Protein AF-A0A7R9LYA5-F1 (afdb_monomer)

Solvent-accessible surface area (backbone atoms only — not comparable to full-atom values): 10334 Å² total; per-residue (Å²): 107,72,69,61,55,53,52,52,37,60,75,70,65,39,57,66,66,50,50,52,52,51,52,54,53,49,53,56,50,51,53,52,51,51,54,53,49,50,53,53,50,52,51,52,52,48,62,71,48,50,61,59,53,50,53,50,54,52,52,52,54,41,45,74,73,70,48,82,92,45,71,69,61,54,55,51,52,54,51,53,54,61,67,48,41,60,58,58,74,49,47,49,60,50,50,54,51,52,50,55,52,48,54,54,50,52,52,52,51,52,54,62,73,66,51,82,75,80,72,77,76,80,75,71,81,76,85,72,92,80,82,86,88,83,89,80,89,87,85,86,82,92,82,80,89,77,94,70,99,67,91,80,79,81,86,82,82,84,84,84,81,132

Structure (mmCIF, N/CA/C/O backbone):
data_AF-A0A7R9LYA5-F1
#
_entry.id   AF-A0A7R9LYA5-F1
#
loop_
_atom_site.group_PDB
_atom_site.id
_atom_site.type_symbol
_atom_site.label_atom_id
_atom_site.label_alt_id
_atom_site.label_comp_id
_atom_site.label_asym_id
_atom_site.label_entity_id
_atom_site.label_seq_id
_atom_site.pdbx_PDB_ins_code
_atom_site.Cartn_x
_atom_site.Cartn_y
_atom_site.Cartn_z
_atom_site.occupancy
_atom_site.B_iso_or_equiv
_atom_site.auth_seq_id
_atom_site.auth_comp_id
_atom_site.auth_asym_id
_atom_site.auth_atom_id
_atom_site.pdbx_PDB_model_num
ATOM 1 N N . GLU A 1 1 ? -13.986 -5.055 35.227 1.00 72.56 1 GLU A N 1
ATOM 2 C CA . GLU A 1 1 ? -15.306 -4.627 34.702 1.00 72.56 1 GLU A CA 1
ATOM 3 C C . GLU A 1 1 ? -16.024 -5.699 33.878 1.00 72.56 1 GLU A C 1
ATOM 5 O O . GLU A 1 1 ? -17.119 -6.084 34.264 1.00 72.56 1 GLU A O 1
ATOM 10 N N . ILE A 1 2 ? -15.422 -6.268 32.823 1.00 85.62 2 ILE A N 1
ATOM 11 C CA . ILE A 1 2 ? -16.089 -7.271 31.952 1.00 85.62 2 ILE A CA 1
ATOM 12 C C . ILE A 1 2 ? -16.589 -8.514 32.723 1.00 85.62 2 ILE A C 1
ATOM 14 O O . ILE A 1 2 ? -17.721 -8.954 32.532 1.00 85.62 2 ILE A O 1
ATOM 18 N N . ILE A 1 3 ? -15.782 -9.052 33.646 1.00 87.81 3 ILE A N 1
ATOM 19 C CA . ILE A 1 3 ? -16.153 -10.222 34.470 1.00 87.81 3 ILE A CA 1
ATOM 20 C C . ILE A 1 3 ? -17.304 -9.888 35.437 1.00 87.81 3 ILE A C 1
ATOM 22 O O . ILE A 1 3 ? -18.193 -10.711 35.656 1.00 87.81 3 ILE A O 1
ATOM 26 N N . ALA A 1 4 ? -17.329 -8.662 35.975 1.00 89.00 4 ALA A N 1
ATOM 27 C CA . ALA A 1 4 ? -18.424 -8.192 36.822 1.00 89.00 4 ALA A CA 1
ATOM 28 C C . ALA A 1 4 ? -19.733 -8.075 36.018 1.00 89.00 4 ALA A C 1
ATOM 30 O O . ALA A 1 4 ? -20.775 -8.532 36.487 1.00 89.00 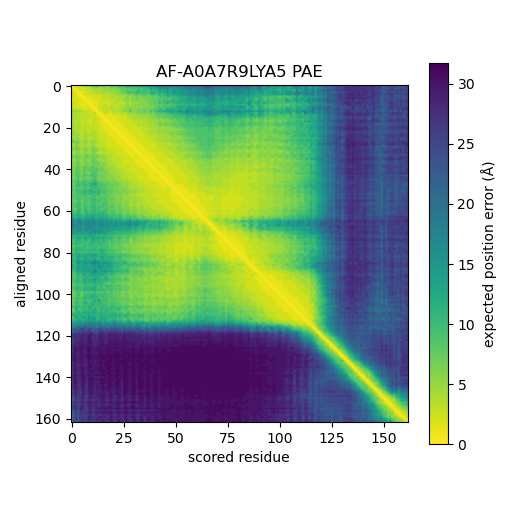4 ALA A O 1
ATOM 31 N N . GLY A 1 5 ? -19.667 -7.579 34.776 1.00 87.88 5 GLY A N 1
ATOM 32 C CA . GLY A 1 5 ? -20.806 -7.548 33.851 1.00 87.88 5 GLY A CA 1
ATOM 33 C C . GLY A 1 5 ? -21.358 -8.941 33.519 1.00 87.88 5 GLY A C 1
ATOM 34 O O . GLY A 1 5 ? -22.571 -9.140 33.511 1.00 87.88 5 GLY A O 1
ATOM 35 N N . MET A 1 6 ? -20.487 -9.941 33.338 1.00 91.56 6 MET A N 1
ATOM 36 C CA . MET A 1 6 ? -20.908 -11.323 33.061 1.00 91.56 6 MET A CA 1
ATOM 37 C C . MET A 1 6 ? -21.684 -11.958 34.230 1.00 91.56 6 MET A C 1
ATOM 39 O O . MET A 1 6 ? -22.643 -12.698 34.003 1.00 91.56 6 MET A O 1
ATOM 43 N N . ARG A 1 7 ? -21.316 -11.649 35.482 1.00 91.81 7 ARG A N 1
ATOM 44 C CA . ARG A 1 7 ? -22.005 -12.166 36.680 1.00 91.81 7 ARG A CA 1
ATOM 45 C C . ARG A 1 7 ? -23.444 -11.654 36.789 1.00 91.81 7 ARG A C 1
ATOM 47 O O . ARG A 1 7 ? -24.333 -12.428 37.134 1.00 91.81 7 ARG A O 1
ATOM 54 N N . VAL A 1 8 ? -23.673 -10.384 36.452 1.00 91.75 8 VAL A N 1
ATOM 55 C CA . VAL A 1 8 ? -25.005 -9.753 36.445 1.00 91.75 8 VAL A CA 1
ATOM 56 C C . VAL A 1 8 ? -25.908 -10.419 35.404 1.00 91.75 8 VAL A C 1
ATOM 58 O O . VAL A 1 8 ? -27.012 -10.840 35.733 1.00 91.75 8 VAL A O 1
ATOM 61 N N . ILE A 1 9 ? -25.417 -10.615 34.178 1.00 91.69 9 ILE A N 1
ATOM 62 C CA . ILE A 1 9 ? -26.188 -11.246 33.091 1.00 91.69 9 ILE A CA 1
ATOM 63 C C . ILE A 1 9 ? -26.675 -12.647 33.492 1.00 91.69 9 ILE A C 1
ATOM 65 O O . ILE A 1 9 ? -27.836 -12.985 33.257 1.00 91.69 9 ILE A O 1
ATOM 69 N N . LYS A 1 10 ? -25.810 -13.439 34.142 1.00 94.12 10 LYS A N 1
ATOM 70 C CA . LYS A 1 10 ? -26.160 -14.774 34.648 1.00 94.12 10 LYS A CA 1
ATOM 71 C C . LYS A 1 10 ? -27.172 -14.737 35.787 1.00 94.12 10 LYS A C 1
ATOM 73 O O . LYS A 1 10 ? -28.106 -15.529 35.789 1.00 94.12 10 LYS A O 1
ATOM 78 N N . MET A 1 11 ? -26.999 -13.824 36.742 1.00 93.31 11 MET A N 1
ATOM 79 C CA . MET A 1 1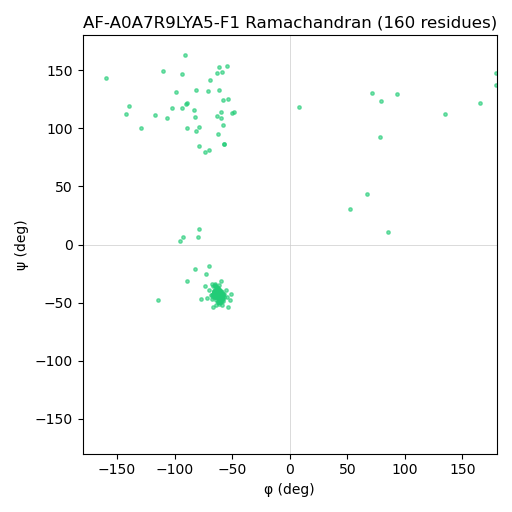1 ? -27.890 -13.706 37.900 1.00 93.31 11 MET A CA 1
ATOM 80 C C . MET A 1 11 ? -29.326 -13.349 37.488 1.00 93.31 11 MET A C 1
ATOM 82 O O . MET A 1 11 ? -30.273 -13.870 38.067 1.00 93.31 11 MET A O 1
ATOM 86 N N . TYR A 1 12 ? -29.479 -12.505 36.465 1.00 90.50 12 TYR A N 1
ATOM 87 C CA . TYR A 1 12 ? -30.782 -12.088 35.938 1.00 90.50 12 TYR A CA 1
ATOM 88 C C . TYR A 1 12 ? -31.295 -12.962 34.777 1.00 90.50 12 TYR A C 1
ATOM 90 O O . TYR A 1 12 ? -32.314 -12.631 34.175 1.00 90.50 12 TYR A O 1
ATOM 98 N N . ALA A 1 13 ? -30.608 -14.066 34.444 1.00 89.75 13 ALA A N 1
ATOM 99 C CA . ALA A 1 13 ? -30.938 -14.957 33.323 1.00 89.75 13 ALA A CA 1
ATOM 100 C C . ALA A 1 13 ? -31.098 -14.236 31.963 1.00 89.75 13 ALA A C 1
ATOM 102 O O . ALA A 1 13 ? -31.832 -14.676 31.077 1.00 89.75 13 ALA A O 1
ATOM 103 N N . TRP A 1 14 ? -30.369 -13.135 31.759 1.00 94.12 14 TRP A N 1
ATOM 104 C CA . TRP A 1 14 ? -30.394 -12.328 30.532 1.00 94.12 14 TRP A CA 1
ATOM 105 C C . TRP A 1 14 ? -29.565 -12.922 29.384 1.00 94.12 14 TRP A C 1
ATOM 107 O O . TRP A 1 14 ? -29.312 -12.250 28.387 1.00 94.12 14 TRP A O 1
ATOM 117 N N . GLU A 1 15 ? -29.141 -14.180 29.483 1.00 92.75 15 GLU A N 1
ATOM 118 C CA . GLU A 1 15 ? -28.252 -14.816 28.505 1.00 92.75 15 GLU A CA 1
ATOM 119 C C . GLU A 1 15 ? -28.849 -14.819 27.089 1.00 92.75 15 GLU A C 1
ATOM 121 O O . GLU A 1 15 ? -28.163 -14.477 26.128 1.00 92.75 15 GLU A O 1
ATOM 126 N N . GLN A 1 16 ? -30.141 -15.133 26.961 1.00 91.56 16 GLN A N 1
ATOM 127 C CA . GLN A 1 16 ? -30.843 -15.174 25.674 1.00 91.56 16 GLN A CA 1
ATOM 128 C C . GLN A 1 16 ? -30.990 -13.791 25.008 1.00 91.56 16 GLN A C 1
ATOM 130 O O . GLN A 1 16 ? -30.550 -13.642 23.863 1.00 91.56 16 GLN A O 1
ATOM 135 N N . PRO A 1 17 ? -31.546 -12.752 25.668 1.00 90.88 17 PRO A N 1
ATOM 136 C CA . PRO A 1 17 ? -31.630 -11.420 25.062 1.00 90.88 17 PRO A CA 1
ATOM 137 C C . PRO A 1 17 ? -30.245 -10.804 24.813 1.00 90.88 17 PRO A C 1
ATOM 139 O O . PRO A 1 17 ? -30.031 -10.162 23.783 1.00 90.88 17 PRO A O 1
ATOM 142 N N . PHE A 1 18 ? -29.269 -11.050 25.694 1.00 91.44 18 PHE A N 1
ATOM 143 C CA . PHE A 1 18 ? -27.897 -10.584 25.493 1.00 91.44 18 PHE A CA 1
ATOM 144 C C . PHE A 1 18 ? -27.233 -11.261 24.285 1.00 91.44 18 PHE A C 1
ATOM 146 O O . PHE A 1 18 ? -26.595 -10.587 23.475 1.00 91.44 18 PHE A O 1
ATOM 153 N N . ALA A 1 19 ? -27.435 -12.568 24.094 1.00 92.50 19 ALA A N 1
ATOM 154 C CA . ALA A 1 19 ? -26.943 -13.280 22.917 1.00 92.50 19 ALA A CA 1
ATOM 155 C C . ALA A 1 19 ? -27.526 -12.710 21.611 1.00 92.50 19 ALA A C 1
ATOM 157 O O . ALA A 1 19 ? -26.796 -12.545 20.631 1.00 92.50 19 ALA A O 1
ATOM 158 N N . GLN A 1 20 ? -28.812 -12.348 21.597 1.00 94.00 20 GLN A N 1
ATOM 159 C CA . GLN A 1 20 ? -29.451 -11.713 20.437 1.00 94.00 20 GLN A CA 1
ATOM 160 C C . GLN A 1 20 ? -28.879 -10.317 20.144 1.00 94.00 20 GLN A C 1
ATOM 162 O O . GLN A 1 20 ? -28.634 -9.976 18.979 1.00 94.00 20 GLN A O 1
ATOM 167 N N . LEU A 1 21 ? -28.611 -9.525 21.186 1.00 94.00 21 LEU A N 1
ATOM 168 C CA . LEU A 1 21 ? -27.976 -8.214 21.058 1.00 94.00 21 LEU A CA 1
ATOM 169 C C . LEU A 1 21 ? -26.566 -8.334 20.460 1.00 94.00 21 LEU A C 1
ATOM 171 O O . LEU A 1 21 ? -26.254 -7.669 19.468 1.00 94.00 21 LEU A O 1
ATOM 175 N N . VAL A 1 22 ? -25.740 -9.237 21.000 1.00 95.31 22 VAL A N 1
ATOM 176 C CA . VAL A 1 22 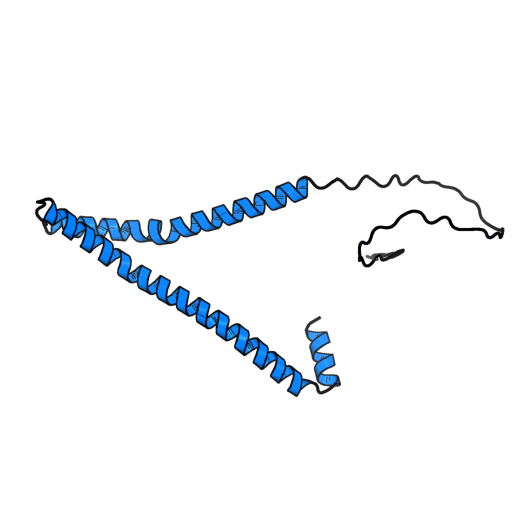? -24.382 -9.504 20.495 1.00 95.31 22 VAL A CA 1
ATOM 177 C C . VAL A 1 22 ? -24.420 -10.027 19.059 1.00 95.31 22 VAL A C 1
ATOM 179 O O . VAL A 1 22 ? -23.622 -9.595 18.228 1.00 95.31 22 VAL A O 1
ATOM 182 N N . ALA A 1 23 ? -25.367 -10.906 18.722 1.00 95.38 23 ALA A N 1
ATOM 183 C CA . ALA A 1 23 ? -25.534 -11.393 17.356 1.00 95.38 23 ALA A CA 1
ATOM 184 C C . ALA A 1 23 ? -25.872 -10.256 16.378 1.00 95.38 23 ALA A C 1
ATOM 186 O O . ALA A 1 23 ? -25.357 -10.227 15.258 1.00 95.38 23 ALA A O 1
ATOM 187 N N . THR A 1 24 ? -26.702 -9.299 16.795 1.00 95.31 24 THR A N 1
ATOM 188 C CA . THR A 1 24 ? -27.044 -8.119 15.988 1.00 95.31 24 THR A CA 1
ATOM 189 C C . THR A 1 24 ? -25.835 -7.199 15.810 1.00 95.31 24 THR A C 1
ATOM 191 O O . THR A 1 24 ? -25.511 -6.831 14.678 1.00 95.31 24 THR A O 1
ATOM 194 N N . ALA A 1 25 ? -25.102 -6.907 16.887 1.00 95.12 25 ALA A N 1
ATOM 195 C CA . ALA A 1 25 ? -23.867 -6.125 16.827 1.00 95.12 25 ALA A CA 1
ATOM 196 C C . ALA A 1 25 ? -22.811 -6.784 15.918 1.00 95.12 25 ALA A C 1
ATOM 198 O O . ALA A 1 25 ? -22.238 -6.127 15.045 1.00 95.12 25 ALA A O 1
ATOM 1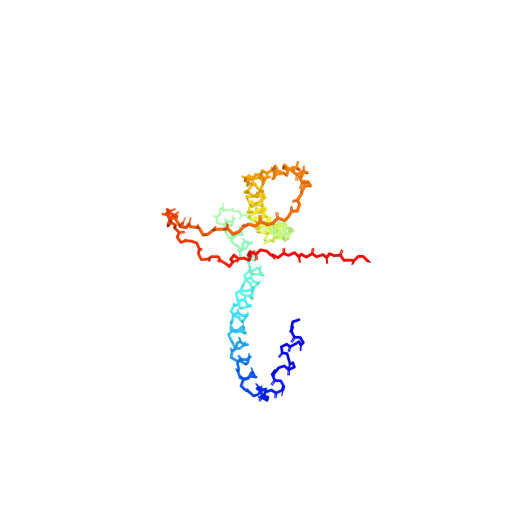99 N N . ARG A 1 26 ? -22.622 -8.104 16.033 1.00 96.88 26 ARG A N 1
ATOM 200 C CA . ARG A 1 26 ? -21.667 -8.859 15.211 1.00 96.88 26 ARG A CA 1
ATOM 201 C C . ARG A 1 26 ? -22.041 -8.872 13.731 1.00 96.88 26 ARG A C 1
ATOM 203 O O . ARG A 1 26 ? -21.155 -8.801 12.884 1.00 96.88 26 ARG A O 1
ATOM 210 N N . LYS A 1 27 ? -23.332 -8.908 13.385 1.00 96.25 27 LYS A N 1
ATOM 211 C CA . LYS A 1 27 ? -23.777 -8.750 11.986 1.00 96.25 27 LYS A CA 1
ATOM 212 C C . LYS A 1 27 ? -23.339 -7.399 11.412 1.00 96.25 27 LYS A C 1
ATOM 214 O O . LYS A 1 27 ? -22.838 -7.354 10.286 1.00 96.25 27 LYS A O 1
ATOM 219 N N . CYS A 1 28 ? -23.482 -6.318 12.180 1.00 96.12 28 CYS A N 1
ATOM 220 C CA . CYS A 1 28 ? -23.017 -4.990 11.776 1.00 96.12 28 CYS A CA 1
ATOM 221 C C . CYS A 1 28 ? -21.490 -4.938 11.632 1.00 96.12 28 CYS A C 1
ATOM 223 O O . CYS A 1 28 ? -20.997 -4.437 10.622 1.00 96.12 28 CYS A O 1
ATOM 225 N N . GLU A 1 29 ? -20.741 -5.493 12.583 1.00 96.69 29 GLU A N 1
ATOM 226 C CA . GLU A 1 29 ? -19.275 -5.561 12.529 1.00 96.69 29 GLU A CA 1
ATOM 227 C C . GLU A 1 29 ? -18.788 -6.320 11.283 1.00 96.69 29 GLU A C 1
ATOM 229 O O . GLU A 1 29 ? -18.019 -5.790 10.478 1.00 96.69 29 GLU A O 1
ATOM 234 N N . VAL A 1 30 ? -19.309 -7.531 11.057 1.00 97.06 30 VAL A N 1
ATOM 235 C CA . VAL A 1 30 ? -18.933 -8.379 9.916 1.00 97.06 30 VAL A CA 1
ATOM 236 C C . VAL A 1 30 ? -19.256 -7.701 8.584 1.00 97.06 30 VAL A C 1
ATOM 238 O O . VAL A 1 30 ? -18.481 -7.834 7.636 1.00 97.06 30 VAL A O 1
ATOM 241 N N . LYS A 1 31 ? -20.350 -6.932 8.496 1.00 96.44 31 LYS A N 1
ATOM 242 C CA . LYS A 1 31 ? -20.669 -6.139 7.297 1.00 96.44 31 LYS A CA 1
ATOM 243 C C . LYS A 1 31 ? -19.550 -5.142 6.973 1.00 96.44 31 LYS A C 1
ATOM 245 O O . LYS A 1 31 ? -19.104 -5.081 5.825 1.00 96.44 31 LYS A O 1
ATOM 250 N N . HIS A 1 32 ? -19.064 -4.409 7.973 1.00 96.19 32 HIS A N 1
ATOM 251 C CA . HIS A 1 32 ? -17.981 -3.438 7.793 1.00 96.19 32 HIS A CA 1
ATOM 252 C C . HIS A 1 32 ? -16.649 -4.123 7.479 1.00 96.19 32 HIS A C 1
ATOM 254 O O . HIS A 1 32 ? -15.957 -3.715 6.544 1.00 96.19 32 HIS A O 1
ATOM 260 N N . ILE A 1 33 ? -16.322 -5.212 8.182 1.00 97.00 33 ILE A N 1
ATOM 261 C CA . ILE A 1 33 ? -15.116 -6.009 7.913 1.00 97.00 33 ILE A CA 1
ATOM 262 C C . ILE A 1 33 ? -15.133 -6.537 6.479 1.00 97.00 33 ILE A C 1
ATOM 264 O O . ILE A 1 33 ? -14.133 -6.430 5.769 1.00 97.00 33 ILE A O 1
ATOM 268 N N . ARG A 1 34 ? -16.270 -7.067 6.017 1.00 96.50 34 ARG A N 1
ATOM 269 C CA . ARG A 1 34 ? -16.407 -7.591 4.655 1.00 96.50 34 ARG A CA 1
ATOM 270 C C . ARG A 1 34 ? -16.199 -6.499 3.611 1.00 96.50 34 ARG A C 1
ATOM 272 O O . ARG A 1 34 ? -15.475 -6.731 2.648 1.00 96.50 34 ARG A O 1
ATOM 279 N N . SER A 1 35 ? -16.772 -5.315 3.821 1.00 95.56 35 SER A N 1
ATOM 280 C CA . SER A 1 35 ? -16.565 -4.169 2.928 1.00 95.56 35 SER A CA 1
ATOM 281 C C . SER A 1 35 ? -15.101 -3.711 2.910 1.00 95.56 35 SER A C 1
ATOM 283 O O . SER A 1 35 ? -14.538 -3.487 1.840 1.00 95.56 35 SER A O 1
ATOM 285 N N . SER A 1 36 ? -14.454 -3.623 4.077 1.00 95.69 36 SER A N 1
ATOM 286 C CA . SER A 1 36 ? -13.031 -3.270 4.180 1.00 95.69 36 SER A CA 1
ATOM 287 C C . SER A 1 36 ? -12.146 -4.295 3.469 1.00 95.69 36 SER A C 1
ATOM 289 O O . SER A 1 36 ? -11.265 -3.934 2.688 1.00 95.69 36 SER A O 1
ATOM 291 N N . ASN A 1 37 ? -12.409 -5.583 3.682 1.00 95.88 37 ASN A N 1
ATOM 292 C CA . ASN A 1 37 ? -11.655 -6.661 3.054 1.00 95.88 37 ASN A CA 1
ATOM 293 C C . ASN A 1 37 ? -11.871 -6.720 1.543 1.00 95.88 37 ASN A C 1
ATOM 295 O O . ASN A 1 37 ? -10.924 -7.016 0.820 1.00 95.88 37 ASN A O 1
ATOM 299 N N . PHE A 1 38 ? -13.069 -6.392 1.055 1.00 97.00 38 PHE A N 1
ATOM 300 C CA . PHE A 1 38 ? -13.312 -6.268 -0.379 1.00 97.00 38 PHE A CA 1
ATOM 301 C C . PHE A 1 38 ? -12.410 -5.195 -1.000 1.00 97.00 38 PHE A C 1
ATOM 303 O O . PHE A 1 38 ? -11.706 -5.470 -1.969 1.00 97.00 38 PHE A O 1
ATOM 310 N N . LEU A 1 39 ? -12.344 -4.008 -0.390 1.00 95.81 39 LEU A N 1
ATOM 311 C CA . LEU A 1 39 ? -11.504 -2.915 -0.883 1.00 95.81 39 LEU A CA 1
ATOM 312 C C . LEU A 1 39 ? -10.007 -3.261 -0.822 1.00 95.81 39 LEU A C 1
ATOM 314 O O . LEU A 1 39 ? -9.264 -2.980 -1.764 1.00 95.81 39 LEU A O 1
ATOM 318 N N . LYS A 1 40 ?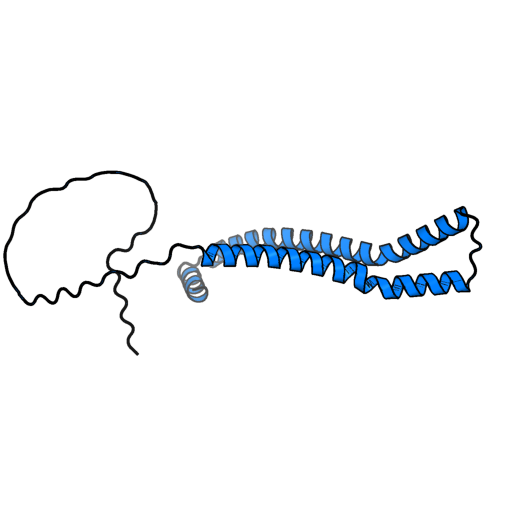 -9.569 -3.939 0.248 1.00 94.06 40 LYS A N 1
ATOM 319 C CA . LYS A 1 40 ? -8.200 -4.475 0.364 1.00 94.06 40 LYS A CA 1
ATOM 320 C C . LYS A 1 40 ? -7.893 -5.495 -0.733 1.00 94.06 40 LYS A C 1
ATOM 322 O O . LYS A 1 40 ? -6.809 -5.450 -1.308 1.00 94.06 40 LYS A O 1
ATOM 327 N N . GLY A 1 41 ? -8.838 -6.385 -1.033 1.00 95.69 41 GLY A N 1
ATOM 328 C CA . GLY A 1 41 ? -8.719 -7.369 -2.107 1.00 95.69 41 GLY A CA 1
ATOM 329 C C . GLY A 1 41 ? -8.560 -6.704 -3.472 1.00 95.69 41 GLY A C 1
ATOM 330 O O . GLY A 1 41 ? -7.607 -7.005 -4.184 1.00 95.69 41 GLY A O 1
ATOM 331 N N . VAL A 1 42 ? -9.422 -5.735 -3.792 1.00 95.69 42 VAL A N 1
ATOM 332 C CA . VAL A 1 42 ? -9.335 -4.955 -5.039 1.00 95.69 42 VAL A CA 1
ATOM 333 C C . VAL A 1 42 ? -7.993 -4.228 -5.144 1.00 95.69 42 VAL A C 1
ATOM 335 O O . VAL A 1 42 ? -7.337 -4.311 -6.180 1.00 95.69 42 VAL A O 1
ATOM 338 N N . ASN A 1 43 ? -7.544 -3.568 -4.073 1.00 91.31 43 ASN A N 1
ATOM 339 C CA . ASN A 1 43 ? -6.245 -2.891 -4.045 1.00 91.31 43 ASN A CA 1
ATOM 340 C C . ASN A 1 43 ? -5.096 -3.876 -4.330 1.00 91.31 43 ASN A C 1
ATOM 342 O O . ASN A 1 43 ? -4.249 -3.621 -5.187 1.00 91.31 43 ASN A O 1
ATOM 346 N N . LEU A 1 44 ? -5.115 -5.049 -3.693 1.00 92.00 44 LEU A N 1
ATOM 347 C CA . LEU A 1 44 ? -4.115 -6.087 -3.926 1.00 92.00 44 LEU A CA 1
ATOM 348 C C . LEU A 1 44 ? -4.137 -6.597 -5.379 1.00 92.00 44 LEU A C 1
ATOM 350 O O . LEU A 1 44 ? -3.077 -6.756 -5.987 1.00 92.00 44 LEU A O 1
ATOM 354 N N . SER A 1 45 ? -5.318 -6.806 -5.963 1.00 94.50 45 SER A N 1
ATOM 355 C CA . SER A 1 45 ? -5.461 -7.193 -7.372 1.00 94.50 45 SER A CA 1
ATOM 356 C C . SER A 1 45 ? -4.894 -6.133 -8.320 1.00 94.50 45 SER A C 1
ATOM 358 O O . SER A 1 45 ? -4.107 -6.467 -9.209 1.00 94.50 45 SER A O 1
ATOM 360 N N . VAL A 1 46 ? -5.223 -4.855 -8.103 1.00 91.44 46 VAL A N 1
ATOM 361 C CA . VAL A 1 46 ? -4.672 -3.734 -8.884 1.00 91.44 46 VAL A CA 1
ATOM 362 C C . VAL A 1 46 ? -3.154 -3.701 -8.754 1.00 91.44 46 VAL A C 1
ATOM 364 O O . VAL A 1 46 ? -2.456 -3.601 -9.764 1.00 91.44 46 VAL A O 1
ATOM 367 N N . TYR A 1 47 ? -2.628 -3.878 -7.540 1.00 88.62 47 TYR A N 1
ATOM 368 C CA . TYR A 1 47 ? -1.193 -3.955 -7.308 1.00 88.62 47 TYR A CA 1
ATOM 369 C C . TYR A 1 47 ? -0.544 -5.036 -8.178 1.00 88.62 47 TYR A C 1
ATOM 371 O O . TYR A 1 47 ? 0.479 -4.759 -8.797 1.00 88.62 47 TYR A O 1
ATOM 379 N N . PHE A 1 48 ? -1.099 -6.244 -8.297 1.00 89.50 48 PHE A N 1
ATOM 380 C CA . PHE A 1 48 ? -0.519 -7.294 -9.152 1.00 89.50 48 PHE A CA 1
ATOM 381 C C . PHE A 1 48 ? -0.494 -6.942 -10.647 1.00 89.50 48 PHE A C 1
ATOM 383 O O . PHE A 1 48 ? 0.469 -7.288 -11.335 1.00 89.50 48 PHE A O 1
ATOM 390 N N . VAL A 1 49 ? -1.515 -6.247 -11.147 1.00 91.94 49 VAL A N 1
ATOM 391 C CA . VAL A 1 49 ? -1.680 -5.988 -12.587 1.00 91.94 49 VAL A CA 1
ATOM 392 C C . VAL A 1 49 ? -0.974 -4.703 -13.039 1.00 91.94 49 VAL A C 1
ATOM 394 O O . VAL A 1 49 ? -0.452 -4.659 -14.154 1.00 91.94 49 VAL A O 1
ATOM 397 N N . ILE A 1 50 ? -0.874 -3.686 -12.176 1.00 90.88 50 ILE A N 1
ATOM 398 C CA . ILE A 1 50 ? -0.421 -2.334 -12.547 1.00 90.88 50 ILE A CA 1
ATOM 399 C C . ILE A 1 50 ? 0.955 -2.304 -13.227 1.00 90.88 50 ILE A C 1
ATOM 401 O O . ILE A 1 50 ? 1.140 -1.580 -14.198 1.00 90.88 50 ILE A O 1
ATOM 405 N N . LEU A 1 51 ? 1.911 -3.128 -12.781 1.00 90.12 51 LEU A N 1
ATOM 406 C CA . LEU A 1 51 ? 3.262 -3.135 -13.354 1.00 90.12 51 LEU A CA 1
ATOM 407 C C . LEU A 1 51 ? 3.251 -3.601 -14.812 1.00 90.12 51 LEU A C 1
ATOM 409 O O . LEU A 1 51 ? 3.919 -3.015 -15.656 1.00 90.12 51 LEU A O 1
ATOM 413 N N . ARG A 1 52 ? 2.460 -4.639 -15.108 1.00 91.19 52 ARG A N 1
ATOM 414 C CA . ARG A 1 52 ? 2.329 -5.173 -16.468 1.00 91.19 52 ARG A CA 1
ATOM 415 C C . ARG A 1 52 ? 1.707 -4.132 -17.392 1.00 91.19 52 ARG A C 1
ATOM 417 O O . ARG A 1 52 ? 2.168 -3.973 -18.514 1.00 91.19 52 ARG A O 1
ATOM 424 N N . VAL A 1 53 ? 0.710 -3.400 -16.893 1.00 94.44 53 VAL A N 1
ATOM 425 C CA . VAL A 1 53 ? 0.049 -2.317 -17.634 1.00 94.44 53 VAL A CA 1
ATOM 426 C C . VAL A 1 53 ? 1.018 -1.169 -17.915 1.00 94.44 53 VAL A C 1
ATOM 428 O O . VAL A 1 53 ? 1.082 -0.709 -19.049 1.00 94.44 53 VAL A O 1
ATOM 431 N N . ILE A 1 54 ? 1.810 -0.743 -16.925 1.00 93.12 54 ILE A N 1
ATOM 432 C CA . ILE A 1 54 ? 2.807 0.328 -17.091 1.00 93.12 54 ILE A CA 1
ATOM 433 C C . ILE A 1 54 ? 3.873 -0.066 -18.114 1.00 93.12 54 ILE A C 1
ATOM 435 O O . ILE A 1 54 ? 4.149 0.700 -19.033 1.00 93.12 54 ILE A O 1
ATOM 439 N N . VAL A 1 55 ? 4.450 -1.261 -17.981 1.00 93.00 55 VAL A N 1
ATOM 440 C CA . VAL A 1 55 ? 5.474 -1.762 -18.909 1.00 93.00 55 VAL A CA 1
ATOM 441 C C . VAL A 1 55 ? 4.913 -1.862 -20.328 1.00 93.00 55 VAL A C 1
ATOM 443 O O . VAL A 1 55 ? 5.552 -1.409 -21.273 1.00 93.00 55 VAL A O 1
ATOM 446 N N . TYR A 1 56 ? 3.699 -2.397 -20.479 1.00 94.31 56 TYR A N 1
ATOM 447 C CA . TYR A 1 56 ? 3.024 -2.471 -21.771 1.00 94.31 56 TYR A CA 1
ATOM 448 C C . TYR A 1 56 ? 2.812 -1.082 -22.381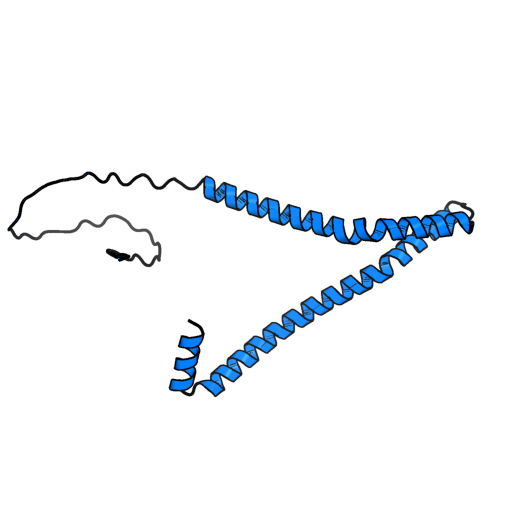 1.00 94.31 56 TYR A C 1
ATOM 450 O O . TYR A 1 56 ? 3.198 -0.853 -23.524 1.00 94.31 56 TYR A O 1
ATOM 458 N N . ALA A 1 57 ? 2.266 -0.137 -21.611 1.00 95.25 57 ALA A N 1
ATOM 459 C CA . ALA A 1 57 ? 2.071 1.235 -22.065 1.00 95.25 57 ALA A CA 1
ATOM 460 C C . ALA A 1 57 ? 3.399 1.889 -22.481 1.00 95.25 57 ALA A C 1
ATOM 462 O O . ALA A 1 57 ? 3.452 2.546 -23.515 1.00 95.25 57 ALA A O 1
ATOM 463 N N . CYS A 1 58 ? 4.474 1.655 -21.725 1.00 94.25 58 CYS A N 1
ATOM 464 C CA . CYS A 1 58 ? 5.807 2.181 -22.010 1.00 94.25 58 CYS A CA 1
ATOM 465 C C . CYS A 1 58 ? 6.392 1.620 -23.317 1.00 94.25 58 CYS A C 1
ATOM 467 O O . CYS A 1 58 ? 6.962 2.362 -24.113 1.00 94.25 58 CYS A O 1
ATOM 469 N N . PHE A 1 59 ? 6.205 0.327 -23.590 1.00 94.38 59 PHE A N 1
ATOM 470 C CA . PHE A 1 59 ? 6.628 -0.258 -24.864 1.00 94.38 59 PHE A CA 1
ATOM 471 C C . PHE A 1 59 ? 5.787 0.219 -26.044 1.00 94.38 59 PHE A C 1
ATOM 473 O O . PHE A 1 59 ? 6.342 0.503 -27.104 1.00 94.38 59 PHE A O 1
ATOM 480 N N . VAL A 1 60 ? 4.471 0.358 -25.865 1.00 95.12 60 VAL A N 1
ATOM 481 C CA . VAL A 1 60 ? 3.587 0.897 -26.905 1.00 95.12 60 VAL A CA 1
ATOM 482 C C . VAL A 1 60 ? 4.002 2.322 -27.272 1.00 95.12 60 VAL A C 1
ATOM 484 O O . VAL A 1 60 ? 4.196 2.610 -28.452 1.00 95.12 60 VAL A O 1
ATOM 487 N N . THR A 1 61 ? 4.205 3.203 -26.288 1.00 95.38 61 THR A N 1
ATOM 488 C CA . THR A 1 61 ? 4.633 4.585 -26.555 1.00 95.38 61 THR A CA 1
ATOM 489 C C . THR A 1 61 ? 6.015 4.646 -27.198 1.00 95.38 61 THR A C 1
ATOM 491 O O . THR A 1 61 ? 6.215 5.430 -28.124 1.00 95.38 61 THR A O 1
ATOM 494 N N . TYR A 1 62 ? 6.948 3.791 -26.776 1.00 93.81 62 TYR A N 1
ATOM 495 C CA . TYR A 1 62 ? 8.288 3.720 -27.357 1.00 93.81 62 TYR A CA 1
ATOM 496 C C . TYR A 1 62 ? 8.272 3.338 -28.846 1.00 93.81 62 TYR A C 1
ATOM 498 O O . TYR A 1 62 ? 8.960 3.965 -29.653 1.00 93.81 62 TYR A O 1
ATOM 506 N N . ILE A 1 63 ? 7.451 2.355 -29.227 1.00 94.31 63 ILE A N 1
ATOM 507 C CA . ILE A 1 63 ? 7.299 1.936 -30.628 1.00 94.31 63 ILE A CA 1
ATOM 508 C C . ILE A 1 63 ? 6.646 3.046 -31.460 1.00 94.31 63 ILE A C 1
ATOM 510 O O . ILE A 1 63 ? 7.108 3.333 -32.564 1.00 94.31 63 ILE A O 1
ATOM 514 N N . LEU A 1 64 ? 5.607 3.708 -30.931 1.00 94.06 64 LEU A N 1
ATOM 515 C CA . LEU A 1 64 ? 4.935 4.820 -31.620 1.00 94.06 64 LEU A CA 1
ATOM 516 C C . LEU A 1 64 ? 5.887 5.983 -31.924 1.00 94.06 64 LEU A C 1
ATOM 518 O O . LEU A 1 64 ? 5.733 6.654 -32.940 1.00 94.06 64 LEU A O 1
ATOM 522 N N . MET A 1 65 ? 6.886 6.201 -31.070 1.00 93.88 65 MET A N 1
ATOM 523 C CA . MET A 1 65 ? 7.894 7.248 -31.247 1.00 93.88 65 MET A CA 1
ATOM 524 C C . MET A 1 65 ? 9.003 6.866 -32.247 1.00 93.88 65 MET A C 1
ATOM 526 O O . MET A 1 65 ? 9.975 7.603 -32.398 1.00 93.88 65 MET A O 1
ATOM 530 N N . GLY A 1 66 ? 8.871 5.722 -32.930 1.00 90.44 66 GLY A N 1
ATOM 531 C CA . GLY A 1 66 ? 9.842 5.220 -33.906 1.00 90.44 66 GLY A CA 1
ATOM 532 C C . GLY A 1 66 ? 10.989 4.410 -33.294 1.00 90.44 66 GLY A C 1
ATOM 533 O O . GLY A 1 66 ? 11.963 4.105 -33.984 1.00 90.44 66 GLY A O 1
ATOM 534 N N . GLY A 1 67 ? 10.893 4.052 -32.010 1.00 89.12 67 GLY A N 1
ATOM 535 C CA . GLY A 1 67 ? 11.864 3.198 -31.332 1.00 89.12 67 GLY A CA 1
ATOM 536 C C . GLY A 1 67 ? 11.815 1.750 -31.831 1.00 89.12 67 GLY A C 1
ATOM 537 O O . GLY A 1 67 ? 10.745 1.197 -32.086 1.00 89.12 67 GLY A O 1
ATOM 538 N N . LYS A 1 68 ? 12.979 1.102 -31.948 1.00 89.81 68 LYS A N 1
ATOM 539 C CA . LYS A 1 68 ? 13.077 -0.331 -32.270 1.00 89.81 68 LYS A CA 1
ATOM 540 C C . LYS A 1 68 ? 13.162 -1.135 -30.979 1.00 89.81 68 LYS A C 1
ATOM 542 O O . LYS A 1 68 ? 14.112 -0.979 -30.218 1.00 89.81 68 LYS A O 1
ATOM 547 N N . LEU A 1 69 ? 12.176 -1.995 -30.735 1.00 89.75 69 LEU A N 1
ATOM 548 C CA . LEU A 1 69 ? 12.140 -2.828 -29.537 1.00 89.75 69 LEU A CA 1
ATOM 549 C C . LEU A 1 69 ? 13.084 -4.031 -29.698 1.00 89.75 69 LEU A C 1
ATOM 551 O O . LEU A 1 69 ? 12.744 -5.017 -30.350 1.00 89.75 69 LEU A O 1
ATOM 555 N N . THR A 1 70 ? 14.271 -3.949 -29.099 1.00 92.81 70 THR A N 1
ATOM 556 C CA . THR A 1 70 ? 15.228 -5.066 -29.038 1.00 92.81 70 THR A CA 1
ATOM 557 C C . THR A 1 70 ? 15.033 -5.845 -27.738 1.00 92.81 70 THR A C 1
ATOM 559 O O . THR A 1 70 ? 14.731 -5.255 -26.696 1.00 92.81 70 THR A O 1
ATOM 562 N N . ALA A 1 71 ? 15.254 -7.165 -27.770 1.00 92.62 71 ALA A N 1
ATOM 563 C CA . ALA A 1 71 ? 15.139 -8.034 -26.595 1.00 92.62 71 ALA A CA 1
ATOM 564 C C . ALA A 1 71 ? 15.942 -7.505 -25.391 1.00 92.62 71 ALA A C 1
ATOM 566 O O . ALA A 1 71 ? 15.417 -7.452 -24.285 1.00 92.62 71 ALA A O 1
ATOM 567 N N . GLU A 1 72 ? 17.167 -7.025 -25.620 1.00 92.75 72 GLU A N 1
ATOM 568 C CA . GLU A 1 72 ? 18.020 -6.409 -24.596 1.00 92.75 72 GLU A CA 1
ATOM 569 C C . GLU A 1 72 ? 17.316 -5.256 -23.859 1.00 92.75 72 GLU A C 1
ATOM 571 O O . GLU A 1 72 ? 17.174 -5.282 -22.637 1.00 92.75 72 GLU A O 1
ATOM 576 N N . THR A 1 73 ? 16.795 -4.278 -24.607 1.00 89.50 73 THR A N 1
ATOM 577 C CA . THR A 1 73 ? 16.113 -3.105 -24.038 1.00 89.50 73 THR A CA 1
ATOM 578 C C . THR A 1 73 ? 14.826 -3.469 -23.301 1.00 89.50 73 THR A C 1
ATOM 580 O O . THR A 1 73 ? 14.512 -2.861 -22.275 1.00 89.50 73 THR A O 1
ATOM 583 N N . ALA A 1 74 ? 14.103 -4.486 -23.779 1.00 92.69 74 ALA A N 1
ATOM 584 C CA . ALA A 1 74 ? 12.866 -4.952 -23.167 1.00 92.69 74 ALA A CA 1
ATOM 585 C C . ALA A 1 74 ? 13.129 -5.683 -21.840 1.00 92.69 74 ALA A C 1
ATOM 587 O O . ALA A 1 74 ? 12.479 -5.401 -20.832 1.00 92.69 74 ALA A O 1
ATOM 588 N N . PHE A 1 75 ? 14.115 -6.584 -21.801 1.00 93.19 75 PHE A N 1
ATOM 589 C CA . PHE A 1 75 ? 14.484 -7.278 -20.566 1.00 93.19 75 PHE A CA 1
ATOM 590 C C . PHE A 1 75 ? 15.064 -6.318 -19.521 1.00 93.19 75 PHE A C 1
ATOM 592 O O . PHE A 1 75 ? 14.690 -6.407 -18.349 1.00 93.19 75 PHE A O 1
ATOM 599 N N . ALA A 1 76 ? 15.901 -5.362 -19.937 1.00 93.50 76 ALA A N 1
ATOM 600 C CA . ALA A 1 76 ? 16.466 -4.358 -19.039 1.00 93.50 76 ALA A CA 1
ATOM 601 C C . ALA A 1 76 ? 15.374 -3.492 -18.386 1.00 93.50 76 ALA A C 1
ATOM 603 O O . ALA A 1 76 ? 15.313 -3.384 -17.161 1.00 93.50 76 ALA A O 1
ATOM 604 N N . THR A 1 77 ? 14.458 -2.922 -19.176 1.00 92.81 77 THR A N 1
ATOM 605 C CA . THR A 1 77 ? 13.352 -2.093 -18.654 1.00 92.81 77 THR A CA 1
ATOM 606 C C . THR A 1 77 ? 12.444 -2.862 -17.698 1.00 92.81 77 THR A C 1
ATOM 608 O O . THR A 1 77 ? 12.129 -2.354 -16.620 1.00 92.81 77 THR A O 1
ATOM 611 N N . ILE A 1 78 ? 12.071 -4.103 -18.024 1.00 93.12 78 ILE A N 1
ATOM 612 C CA . ILE A 1 78 ? 11.282 -4.957 -17.122 1.00 93.12 78 ILE A CA 1
ATOM 613 C C . ILE A 1 78 ? 12.011 -5.171 -15.786 1.00 93.12 78 ILE A C 1
ATOM 615 O O . ILE A 1 78 ? 11.382 -5.094 -14.726 1.00 93.12 78 ILE A O 1
ATOM 619 N N . ALA A 1 79 ? 13.323 -5.418 -15.810 1.00 93.25 79 ALA A N 1
ATOM 620 C CA . ALA A 1 79 ? 14.118 -5.584 -14.594 1.00 93.25 79 ALA A CA 1
ATOM 621 C C . ALA A 1 79 ? 14.116 -4.310 -13.728 1.00 93.25 79 ALA A C 1
ATOM 623 O O . ALA A 1 79 ? 13.873 -4.396 -12.520 1.00 93.25 79 ALA A O 1
ATOM 624 N N . TYR A 1 80 ? 14.282 -3.129 -14.336 1.00 92.25 80 TYR A N 1
ATOM 625 C CA . TYR A 1 80 ? 14.216 -1.848 -13.623 1.00 92.25 80 TYR A CA 1
ATOM 626 C C . TYR A 1 80 ? 12.856 -1.612 -12.961 1.00 92.25 80 TYR A C 1
ATOM 628 O O . TYR A 1 80 ? 12.788 -1.296 -11.770 1.00 92.25 80 TYR A O 1
ATOM 636 N N . PHE A 1 81 ? 11.763 -1.818 -13.698 1.00 91.62 81 PHE A N 1
ATOM 637 C CA . PHE A 1 81 ? 10.414 -1.652 -13.156 1.00 91.62 81 PHE A CA 1
ATOM 638 C C . PHE A 1 81 ? 10.135 -2.622 -12.000 1.00 91.62 81 PHE A C 1
ATOM 640 O O . PHE A 1 81 ? 9.520 -2.233 -11.004 1.00 91.62 81 PHE A O 1
ATOM 647 N N . ASN A 1 82 ? 10.626 -3.862 -12.080 1.00 89.81 82 ASN A N 1
ATOM 648 C CA . ASN A 1 82 ? 10.500 -4.832 -10.991 1.00 89.81 82 ASN A CA 1
ATOM 649 C C . ASN A 1 82 ? 11.263 -4.406 -9.727 1.00 89.81 82 ASN A C 1
ATOM 651 O O . ASN A 1 82 ? 10.706 -4.504 -8.633 1.00 89.81 82 ASN A O 1
ATOM 655 N N . ALA A 1 83 ? 12.491 -3.898 -9.862 1.00 89.69 83 ALA A N 1
ATOM 656 C CA . ALA A 1 83 ? 13.278 -3.416 -8.724 1.00 89.69 83 ALA A CA 1
ATOM 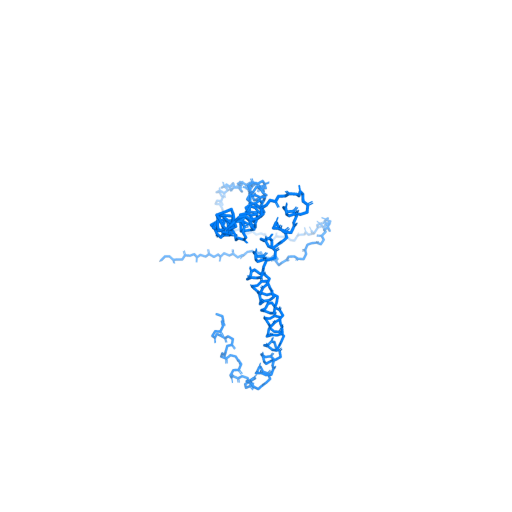657 C C . ALA A 1 83 ? 12.645 -2.176 -8.065 1.00 89.69 83 ALA A C 1
ATOM 659 O O . ALA A 1 83 ? 12.577 -2.070 -6.841 1.00 89.69 83 ALA A O 1
ATOM 660 N N . MET A 1 84 ? 12.115 -1.256 -8.873 1.00 89.88 84 MET A N 1
ATOM 661 C CA . MET A 1 84 ? 11.512 -0.005 -8.403 1.00 89.88 84 MET A CA 1
ATOM 662 C C . MET A 1 84 ? 10.142 -0.202 -7.729 1.00 89.88 84 MET A C 1
ATOM 664 O O . MET A 1 84 ? 9.727 0.596 -6.880 1.00 89.88 84 MET A O 1
ATOM 668 N N . ARG A 1 85 ? 9.430 -1.276 -8.087 1.00 85.50 85 ARG A N 1
ATOM 669 C CA . ARG A 1 85 ? 8.041 -1.531 -7.687 1.00 85.50 85 ARG A CA 1
ATOM 670 C C . ARG A 1 85 ? 7.804 -1.444 -6.184 1.00 85.50 85 ARG A C 1
ATOM 672 O O . ARG A 1 85 ? 6.830 -0.819 -5.771 1.00 85.50 85 ARG A O 1
ATOM 679 N N . TRP A 1 86 ? 8.641 -2.090 -5.372 1.00 83.56 86 TRP A N 1
ATOM 680 C CA . TRP A 1 86 ? 8.405 -2.173 -3.927 1.00 83.56 86 TRP A CA 1
ATOM 681 C C . TRP A 1 86 ? 8.526 -0.799 -3.261 1.00 83.56 86 TRP A C 1
ATOM 683 O O . TRP A 1 86 ? 7.639 -0.384 -2.510 1.00 83.56 86 TRP A O 1
ATOM 693 N N . SER A 1 87 ? 9.569 -0.055 -3.631 1.00 87.38 87 SER A N 1
ATOM 694 C CA . SER A 1 87 ? 9.823 1.294 -3.135 1.00 87.38 87 SER A CA 1
ATOM 695 C C . SER A 1 87 ? 8.709 2.266 -3.511 1.00 87.38 87 SER A C 1
ATOM 697 O O . SER A 1 87 ? 8.226 3.000 -2.652 1.00 87.38 87 SER A O 1
ATOM 699 N N . MET A 1 88 ? 8.234 2.245 -4.758 1.00 85.62 88 MET A N 1
ATOM 700 C CA . MET A 1 88 ? 7.200 3.191 -5.183 1.00 85.62 88 MET A CA 1
ATOM 701 C C . MET A 1 88 ? 5.801 2.831 -4.700 1.00 85.62 88 MET A C 1
ATOM 703 O O . MET A 1 88 ? 5.080 3.691 -4.207 1.00 85.62 88 MET A O 1
ATOM 707 N N . ALA A 1 89 ? 5.388 1.575 -4.847 1.00 85.31 89 ALA A N 1
ATOM 708 C CA . ALA A 1 89 ? 3.992 1.219 -4.625 1.00 85.31 89 ALA A CA 1
ATOM 709 C C . ALA A 1 89 ? 3.641 1.008 -3.146 1.00 85.31 89 ALA A C 1
ATOM 711 O O . ALA A 1 89 ? 2.464 1.088 -2.799 1.00 85.31 89 ALA A O 1
ATOM 712 N N . LYS A 1 90 ? 4.623 0.732 -2.273 1.00 83.12 90 LYS A N 1
ATOM 713 C CA . LYS A 1 90 ? 4.375 0.532 -0.835 1.00 83.12 90 LYS A CA 1
ATOM 714 C C . LYS A 1 90 ? 4.994 1.595 0.060 1.00 83.12 90 LYS A C 1
ATOM 716 O O . LYS A 1 90 ? 4.291 2.113 0.923 1.00 83.12 90 LYS A O 1
ATOM 721 N N . ASN A 1 91 ? 6.269 1.931 -0.132 1.00 87.88 91 ASN A N 1
ATOM 722 C CA . ASN A 1 91 ? 6.947 2.830 0.807 1.00 87.88 91 ASN A CA 1
ATOM 723 C C . ASN A 1 91 ? 6.484 4.281 0.662 1.00 87.88 91 ASN A C 1
ATOM 725 O O . ASN A 1 91 ? 6.342 4.961 1.671 1.00 87.88 91 ASN A O 1
ATOM 729 N N . VAL A 1 92 ? 6.180 4.744 -0.556 1.00 90.19 92 VAL A N 1
ATOM 730 C CA . VAL A 1 92 ? 5.697 6.120 -0.764 1.00 90.19 92 VAL A CA 1
ATOM 731 C C . VAL A 1 92 ? 4.342 6.364 -0.079 1.00 90.19 92 VAL A C 1
ATOM 733 O O . VAL A 1 92 ? 4.265 7.295 0.724 1.00 90.19 92 VAL A O 1
ATOM 736 N N . PRO A 1 93 ? 3.289 5.542 -0.283 1.00 89.94 93 PRO A N 1
ATOM 737 C CA . PRO A 1 93 ? 2.025 5.739 0.430 1.00 89.94 93 PRO A CA 1
ATOM 738 C C . PRO A 1 93 ? 2.171 5.620 1.948 1.00 89.94 93 PRO A C 1
ATOM 740 O O . PRO A 1 93 ? 1.555 6.385 2.685 1.00 89.94 93 PRO A O 1
ATOM 743 N N . LEU A 1 94 ? 3.004 4.683 2.414 1.00 92.00 94 LEU A N 1
ATOM 744 C CA . LEU A 1 94 ? 3.258 4.491 3.839 1.00 92.00 94 LEU A CA 1
ATOM 745 C C . LEU A 1 94 ? 3.932 5.718 4.463 1.00 92.00 94 LEU A C 1
ATOM 747 O O . LEU A 1 94 ? 3.513 6.165 5.526 1.00 92.00 94 LEU A O 1
ATOM 751 N N . ALA A 1 95 ? 4.935 6.286 3.794 1.00 94.88 95 ALA A N 1
ATOM 752 C CA . ALA A 1 95 ? 5.618 7.489 4.255 1.00 94.88 95 ALA A CA 1
ATOM 753 C C . ALA A 1 95 ? 4.664 8.689 4.325 1.00 94.88 95 ALA A C 1
ATOM 755 O O . ALA A 1 95 ? 4.685 9.431 5.304 1.00 94.88 95 ALA A O 1
ATOM 756 N N . ILE A 1 96 ? 3.789 8.853 3.326 1.00 95.50 96 ILE A N 1
ATOM 757 C CA . ILE A 1 96 ? 2.776 9.920 3.315 1.00 95.50 96 ILE A CA 1
ATOM 758 C C . ILE A 1 96 ? 1.797 9.746 4.483 1.00 95.50 96 ILE A C 1
ATOM 760 O O . ILE A 1 96 ? 1.495 10.716 5.180 1.00 95.50 96 ILE A O 1
ATOM 764 N N . ALA A 1 97 ? 1.330 8.518 4.729 1.00 95.12 97 ALA A N 1
ATOM 765 C CA . ALA A 1 97 ? 0.443 8.224 5.850 1.00 95.12 97 ALA A CA 1
ATOM 766 C C . ALA A 1 97 ? 1.123 8.532 7.194 1.00 95.12 97 ALA A C 1
ATOM 768 O O . ALA A 1 97 ? 0.578 9.293 7.994 1.00 95.12 97 ALA A O 1
ATOM 769 N N . ALA A 1 98 ? 2.348 8.043 7.397 1.00 95.44 98 ALA A N 1
ATOM 770 C CA . ALA A 1 98 ? 3.121 8.291 8.611 1.00 95.44 98 ALA A CA 1
ATOM 771 C C . ALA A 1 98 ? 3.381 9.788 8.843 1.00 95.44 98 ALA A C 1
ATOM 773 O O . ALA A 1 98 ? 3.271 10.273 9.968 1.00 95.44 98 ALA A O 1
ATOM 774 N N . LEU A 1 99 ? 3.672 10.544 7.781 1.00 97.06 99 LEU A N 1
ATOM 775 C CA . LEU A 1 99 ? 3.842 11.992 7.870 1.00 97.06 99 LEU A CA 1
ATOM 776 C C . LEU A 1 99 ? 2.538 12.688 8.283 1.00 97.06 99 LEU A C 1
ATOM 778 O O . LEU A 1 99 ? 2.564 13.590 9.120 1.00 97.06 99 LEU A O 1
ATOM 782 N N . SER A 1 100 ? 1.396 12.257 7.740 1.00 97.12 100 SER A N 1
ATOM 783 C CA . SER A 1 100 ? 0.091 12.817 8.113 1.00 97.12 100 SER A CA 1
ATOM 784 C C . SER A 1 100 ? -0.245 12.571 9.588 1.00 97.12 100 SER A C 1
ATOM 786 O O . SER A 1 100 ? -0.702 13.482 10.279 1.00 97.12 100 SER A O 1
ATOM 788 N N . GLU A 1 101 ? 0.056 11.373 10.094 1.00 95.75 101 GLU A N 1
ATOM 789 C CA . GLU A 1 101 ? -0.128 11.024 11.502 1.00 95.75 101 GLU A CA 1
ATOM 790 C C . GLU A 1 101 ? 0.811 11.837 12.397 1.00 95.75 101 GLU A C 1
ATOM 792 O O . GLU A 1 101 ? 0.363 12.416 13.389 1.00 95.75 101 GLU A O 1
ATOM 797 N N . LEU A 1 102 ? 2.085 11.964 12.013 1.00 97.31 102 LEU A N 1
ATOM 798 C CA . LEU A 1 102 ? 3.078 12.753 12.741 1.00 97.31 102 LEU A CA 1
ATOM 799 C C . LEU A 1 102 ? 2.639 14.212 12.901 1.00 97.31 102 LEU A C 1
ATOM 801 O O . LEU A 1 102 ? 2.717 14.753 14.001 1.00 97.31 102 LEU A O 1
ATOM 805 N N . ILE A 1 103 ? 2.134 14.844 11.839 1.00 97.38 103 ILE A N 1
ATOM 806 C CA . ILE A 1 103 ? 1.656 16.235 11.890 1.00 97.38 103 ILE A CA 1
ATOM 807 C C . ILE A 1 103 ? 0.509 16.385 12.899 1.00 97.38 103 ILE A C 1
ATOM 809 O O . ILE A 1 103 ? 0.486 17.337 13.684 1.00 97.38 103 ILE A O 1
ATOM 813 N N . ILE A 1 104 ? -0.436 15.442 12.912 1.00 96.62 104 ILE A N 1
ATOM 814 C CA . ILE A 1 104 ? -1.564 15.459 13.853 1.00 96.62 104 ILE A CA 1
ATOM 815 C C . ILE A 1 104 ? -1.065 15.289 15.290 1.00 96.62 104 ILE A C 1
ATOM 817 O O . ILE A 1 104 ? -1.526 15.997 16.188 1.00 96.62 10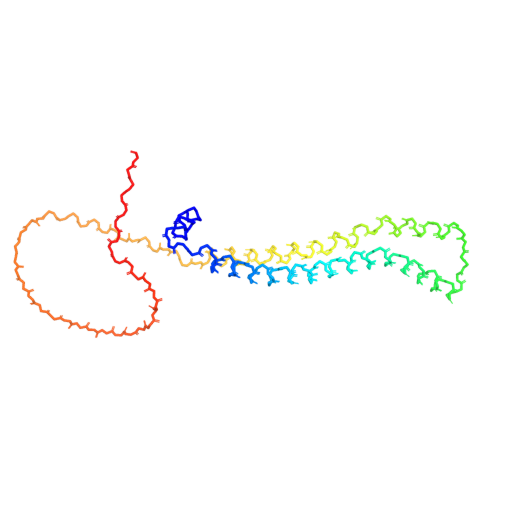4 ILE A O 1
ATOM 821 N N . VAL A 1 105 ? -0.120 14.374 15.513 1.00 97.50 105 VAL A N 1
ATOM 822 C CA . VAL A 1 105 ? 0.486 14.139 16.830 1.00 97.50 105 VAL A CA 1
ATOM 823 C C . VAL A 1 105 ? 1.224 15.384 17.318 1.00 97.50 105 VAL A C 1
ATOM 825 O O . VAL A 1 105 ? 0.976 15.826 18.438 1.00 97.50 105 VAL A O 1
ATOM 828 N N . LEU A 1 106 ? 2.049 16.003 16.471 1.00 97.00 106 LEU A N 1
ATOM 829 C CA . LEU A 1 106 ? 2.758 17.240 16.804 1.00 97.00 106 LEU A CA 1
ATOM 830 C C . LEU A 1 106 ? 1.790 18.364 17.177 1.00 97.00 106 LEU A C 1
ATOM 832 O O . LEU A 1 106 ? 1.998 19.037 18.183 1.00 97.00 106 LEU A O 1
ATOM 836 N N . LYS A 1 107 ? 0.686 18.517 16.437 1.00 96.44 107 LYS A N 1
ATOM 837 C CA . LYS A 1 107 ? -0.344 19.516 16.751 1.00 96.44 107 LYS A CA 1
ATOM 838 C C . LYS A 1 107 ? -1.012 19.262 18.106 1.00 96.44 107 LYS A C 1
ATOM 840 O O . LYS A 1 107 ? -1.281 20.204 18.843 1.00 96.44 107 LYS A O 1
ATOM 845 N N . ARG A 1 108 ? -1.277 18.000 18.457 1.00 95.69 108 ARG A N 1
ATOM 846 C CA . ARG A 1 108 ? -1.846 17.645 19.770 1.00 95.69 108 ARG A CA 1
ATOM 847 C C . ARG A 1 108 ? -0.874 17.935 20.908 1.00 95.69 108 ARG A C 1
ATOM 849 O O . ARG A 1 108 ? -1.299 18.480 21.920 1.00 95.69 108 ARG A O 1
ATOM 856 N N . ILE A 1 109 ? 0.404 17.603 20.728 1.00 96.44 109 ILE A N 1
ATOM 857 C CA . ILE A 1 109 ? 1.455 17.892 21.712 1.00 96.44 109 ILE A CA 1
ATOM 858 C C . ILE A 1 109 ? 1.607 19.402 21.893 1.00 96.44 109 ILE A C 1
ATOM 860 O O . ILE A 1 109 ? 1.638 19.877 23.021 1.00 96.44 109 ILE A O 1
ATOM 864 N N . GLN A 1 110 ? 1.640 20.160 20.796 1.00 95.44 110 GLN A N 1
ATOM 865 C CA . GLN A 1 110 ? 1.695 21.617 20.845 1.00 95.44 110 GLN A CA 1
ATOM 866 C C . GLN A 1 110 ? 0.502 22.189 21.610 1.00 95.44 110 GLN A C 1
ATOM 868 O O . GLN A 1 110 ? 0.698 23.009 22.497 1.00 95.44 110 GLN A O 1
ATOM 873 N N . ASN A 1 111 ? -0.716 21.738 21.299 1.00 94.44 111 ASN A N 1
ATOM 874 C CA . ASN A 1 111 ? -1.900 22.178 22.026 1.00 94.44 111 ASN A CA 1
ATOM 875 C C . ASN A 1 111 ? -1.765 21.873 23.516 1.00 94.44 111 ASN A C 1
ATOM 877 O O . ASN A 1 111 ? -1.997 22.775 24.300 1.00 94.44 111 ASN A O 1
ATOM 881 N N . PHE A 1 112 ? -1.343 20.658 23.889 1.00 93.50 112 PHE A N 1
ATOM 882 C CA . PHE A 1 112 ? -1.152 20.255 25.285 1.00 93.50 112 PHE A CA 1
ATOM 883 C C . PHE A 1 112 ? -0.148 21.140 26.037 1.00 93.50 112 PHE A C 1
ATOM 885 O O . PHE A 1 112 ? -0.421 21.561 27.154 1.00 93.50 112 PHE A O 1
ATOM 892 N N . LEU A 1 113 ? 0.989 21.448 25.411 1.00 92.12 113 LEU A N 1
ATOM 893 C CA . LEU A 1 113 ? 2.032 22.299 25.994 1.00 92.12 113 LEU A CA 1
ATOM 894 C C . LEU A 1 113 ? 1.625 23.776 26.104 1.00 92.12 113 LEU A C 1
ATOM 896 O O . LEU A 1 113 ? 2.259 24.520 26.842 1.00 92.12 113 LEU A O 1
ATOM 900 N N . LEU A 1 114 ? 0.606 24.200 25.353 1.00 92.56 114 LEU A N 1
ATOM 901 C CA . LEU A 1 114 ? 0.054 25.554 25.385 1.00 92.56 114 LEU A CA 1
ATOM 902 C C . LEU A 1 114 ? -1.167 25.683 26.309 1.00 92.56 114 LEU A C 1
ATOM 904 O O . LEU A 1 114 ? -1.772 26.755 26.337 1.00 92.56 114 LEU A O 1
ATOM 908 N N . LEU A 1 115 ? -1.566 24.624 27.029 1.00 90.69 115 LEU A N 1
ATOM 909 C CA . LEU A 1 115 ? -2.587 24.772 28.068 1.00 90.69 115 LEU A CA 1
ATOM 910 C C . LEU A 1 115 ? -2.074 25.703 29.171 1.00 90.69 115 LEU A C 1
ATOM 912 O O . LEU A 1 115 ? -0.883 25.741 29.472 1.00 90.69 115 LEU A O 1
ATOM 916 N N . GLU A 1 116 ? -3.006 26.436 29.775 1.00 85.38 116 GLU A N 1
ATOM 917 C CA . GLU A 1 116 ? -2.735 27.269 30.939 1.00 85.38 116 GLU A CA 1
ATOM 918 C C . GLU A 1 116 ? -2.169 26.399 32.069 1.00 85.38 116 GLU A C 1
ATOM 920 O O . GLU A 1 116 ? -2.755 25.375 32.437 1.00 85.38 116 GLU A O 1
ATOM 925 N N . GLU A 1 117 ? -0.992 26.772 32.581 1.00 78.12 117 GLU A N 1
ATOM 926 C CA . GLU A 1 117 ? -0.428 26.112 33.754 1.00 78.12 117 GLU A CA 1
ATOM 927 C C . GLU A 1 117 ? -1.390 26.304 34.923 1.00 78.12 117 GLU A C 1
ATOM 929 O O . GLU A 1 117 ? -1.855 27.412 35.188 1.00 78.12 117 GLU A O 1
ATOM 934 N N . ILE A 1 118 ? -1.672 25.216 35.642 1.00 73.50 118 ILE A N 1
ATOM 935 C CA . ILE A 1 118 ? -2.433 25.285 36.886 1.00 73.50 118 ILE A CA 1
ATOM 936 C C . ILE A 1 118 ? -1.633 26.193 37.818 1.00 73.50 118 ILE A C 1
ATOM 938 O O . ILE A 1 118 ? -0.542 25.822 38.267 1.00 73.50 118 ILE A O 1
ATOM 942 N N . SER A 1 119 ? -2.151 27.397 38.071 1.00 59.19 119 SER A N 1
ATOM 943 C CA . SER A 1 119 ? -1.570 28.309 39.042 1.00 59.19 119 SER A CA 1
ATOM 944 C C . SER A 1 119 ? -1.446 27.546 40.352 1.00 59.19 119 SER A C 1
ATOM 946 O O . SER A 1 119 ? -2.396 26.911 40.816 1.00 59.19 119 SER A O 1
ATOM 948 N N . LYS A 1 120 ? -0.226 27.525 40.902 1.00 58.47 120 LYS A N 1
ATOM 949 C CA . LYS A 1 120 ? 0.027 26.961 42.224 1.00 58.47 120 LYS A CA 1
ATOM 950 C C . LYS A 1 120 ? -1.030 27.557 43.138 1.00 58.47 120 LYS A C 1
ATOM 952 O O . LYS A 1 120 ? -1.056 28.771 43.316 1.00 58.47 120 LYS A O 1
ATOM 957 N N . LEU A 1 121 ? -1.923 26.708 43.643 1.00 55.78 121 LEU A N 1
ATOM 958 C CA . LEU A 1 121 ? -2.796 27.073 44.739 1.00 55.78 121 LEU A CA 1
ATOM 959 C C . LEU A 1 121 ? -1.868 27.656 45.802 1.00 55.78 121 LEU A C 1
ATOM 961 O O . LEU A 1 121 ? -0.999 26.945 46.311 1.00 55.78 121 LEU A O 1
ATOM 965 N N . ASP A 1 122 ? -2.008 28.957 46.049 1.00 46.88 122 ASP A N 1
ATOM 966 C CA . ASP A 1 122 ? -1.509 29.618 47.243 1.00 46.88 122 ASP A CA 1
ATOM 967 C C . ASP A 1 122 ? -2.163 28.881 48.412 1.00 46.88 122 ASP A C 1
ATOM 969 O O . ASP A 1 122 ? -3.247 29.226 48.885 1.00 46.88 122 ASP A O 1
ATOM 973 N N . VAL A 1 123 ? -1.525 27.798 48.851 1.00 53.41 123 VAL A N 1
ATOM 974 C CA . VAL A 1 123 ? -1.750 27.239 50.173 1.00 53.41 123 VAL A CA 1
ATOM 975 C C . VAL A 1 123 ? -1.126 28.262 51.109 1.00 53.41 123 VAL A C 1
ATOM 977 O O . VAL A 1 123 ? 0.025 28.141 51.519 1.00 53.41 123 VAL A O 1
ATOM 980 N N . LYS A 1 124 ? -1.882 29.328 51.391 1.00 41.53 124 LYS A N 1
ATOM 981 C CA . LYS A 1 124 ? -1.703 30.076 52.624 1.00 41.53 124 LYS A CA 1
ATOM 982 C C . LYS A 1 124 ? -1.915 29.064 53.741 1.00 41.53 124 LYS A C 1
ATOM 984 O O . LYS A 1 124 ? -3.040 28.651 54.013 1.00 41.53 124 LYS A O 1
ATOM 989 N N . GLU A 1 125 ? -0.811 28.622 54.328 1.00 48.50 125 GLU A N 1
ATOM 990 C CA . GLU A 1 125 ? -0.783 28.108 55.689 1.00 48.50 125 GLU A CA 1
ATOM 991 C C . GLU A 1 125 ? -1.331 29.207 56.609 1.00 48.50 125 GLU A C 1
ATOM 993 O O . GLU A 1 125 ? -0.586 30.014 57.155 1.00 48.50 125 GLU A O 1
ATOM 998 N N . GLU A 1 126 ? -2.651 29.264 56.772 1.00 38.62 126 GLU A N 1
ATOM 999 C CA . GLU A 1 126 ? -3.233 29.778 58.007 1.00 38.62 126 GLU A CA 1
ATOM 1000 C C . GLU A 1 126 ? -3.139 28.646 59.032 1.00 38.62 126 GLU A C 1
ATOM 1002 O O . GLU A 1 126 ? -4.032 27.817 59.203 1.00 38.62 126 GLU A O 1
ATOM 1007 N N . LEU A 1 127 ? -1.967 28.580 59.665 1.00 48.41 127 LEU A N 1
ATOM 1008 C CA . LEU A 1 127 ? -1.843 28.083 61.024 1.00 48.41 127 LEU A CA 1
ATOM 1009 C C . LEU A 1 127 ? -2.667 29.026 61.905 1.00 48.41 127 LEU A C 1
ATOM 1011 O O . LEU A 1 127 ? -2.158 30.069 62.306 1.00 48.41 127 LEU A O 1
ATOM 1015 N N . ASP A 1 128 ? -3.921 28.679 62.189 1.00 31.55 128 ASP A N 1
ATOM 1016 C CA . ASP A 1 128 ? -4.624 29.276 63.320 1.00 31.55 128 ASP A CA 1
ATOM 1017 C C . ASP A 1 128 ? -5.228 28.177 64.198 1.00 31.55 128 ASP A C 1
ATOM 1019 O O . ASP A 1 128 ? -6.239 27.535 63.897 1.00 31.55 128 ASP A O 1
ATOM 1023 N N . GLU A 1 129 ? -4.512 27.914 65.289 1.00 43.28 129 GLU A N 1
ATOM 1024 C CA . GLU A 1 129 ? -5.073 27.332 66.494 1.00 43.28 129 GLU A CA 1
ATOM 1025 C C . GLU A 1 129 ? -6.171 28.273 66.996 1.00 43.28 129 GLU A C 1
ATOM 1027 O O . GLU A 1 129 ? -5.863 29.359 67.466 1.00 43.28 129 GLU A O 1
ATOM 1032 N N . THR A 1 130 ? -7.440 27.867 66.986 1.00 32.78 130 THR A N 1
ATOM 1033 C CA . THR A 1 130 ? -8.286 27.896 68.194 1.00 32.78 130 THR A CA 1
ATOM 1034 C C . THR A 1 130 ? -9.698 27.394 67.931 1.00 32.78 130 THR A C 1
ATOM 1036 O O . THR A 1 130 ? -10.286 27.498 66.860 1.00 32.78 130 THR A O 1
ATOM 1039 N N . CYS A 1 131 ? -10.220 26.775 68.977 1.00 30.66 131 CYS A N 1
ATOM 1040 C CA . CYS A 1 131 ? -11.472 26.062 69.032 1.00 30.66 131 CYS A CA 1
ATOM 1041 C C . CYS A 1 131 ? -12.645 26.973 69.465 1.00 30.66 131 CYS A C 1
ATOM 1043 O O . CYS A 1 131 ? -12.458 27.945 70.186 1.00 30.66 131 CYS A O 1
ATOM 1045 N N . ILE A 1 132 ? -13.853 26.461 69.197 1.00 35.16 132 ILE A N 1
ATOM 1046 C CA . ILE A 1 132 ? -15.139 26.637 69.910 1.00 35.16 132 ILE A CA 1
ATOM 1047 C C . ILE A 1 132 ? -15.964 27.926 69.685 1.00 35.16 132 ILE A C 1
ATOM 1049 O O . ILE A 1 132 ? -15.614 29.016 70.116 1.00 35.16 132 ILE A O 1
ATOM 1053 N N . SER A 1 133 ? -17.208 27.657 69.258 1.00 31.64 133 SER A N 1
ATOM 1054 C CA . SER A 1 133 ? -18.477 28.299 69.652 1.00 31.64 133 SER A CA 1
ATOM 1055 C C . SER A 1 133 ? -19.001 29.468 68.820 1.00 31.64 133 SER A C 1
ATOM 1057 O O . SER A 1 133 ? -18.339 30.486 68.669 1.00 31.64 133 SER A O 1
ATOM 1059 N N . GLY A 1 134 ? -20.278 29.365 68.432 1.00 28.31 134 GLY A N 1
ATOM 1060 C CA . GLY A 1 134 ? -21.128 30.525 68.155 1.00 28.31 134 GLY A CA 1
ATOM 1061 C C . GLY A 1 134 ? -21.948 30.425 66.873 1.00 28.31 134 GLY A C 1
ATOM 1062 O O . GLY A 1 134 ? -21.408 30.463 65.776 1.00 28.31 134 GLY A O 1
ATOM 1063 N N . GLU A 1 135 ? -23.265 30.321 67.035 1.00 39.25 135 GLU A N 1
ATOM 1064 C CA . GLU A 1 135 ? -24.292 30.452 65.998 1.00 39.25 135 GLU A CA 1
ATOM 1065 C C . GLU A 1 135 ? -24.241 31.821 65.291 1.00 39.25 135 GLU A C 1
ATOM 1067 O O . GLU A 1 135 ? -23.954 32.833 65.930 1.00 39.25 135 GLU A O 1
ATOM 1072 N N . ASN A 1 136 ? -24.598 31.868 64.000 1.00 30.77 136 ASN A N 1
ATOM 1073 C CA . ASN A 1 136 ? -25.690 32.712 63.485 1.00 30.77 136 ASN A CA 1
ATOM 1074 C C . ASN A 1 136 ? -25.859 32.576 61.962 1.00 30.77 136 ASN A C 1
ATOM 1076 O O . ASN A 1 136 ? -24.901 32.563 61.192 1.00 30.77 136 ASN A O 1
ATOM 1080 N N . GLU A 1 137 ? -27.121 32.496 61.543 1.00 35.72 137 GLU A N 1
ATOM 1081 C CA . GLU A 1 137 ? -27.582 32.625 60.161 1.00 35.72 137 GLU A CA 1
ATOM 1082 C C . GLU A 1 137 ? -27.251 34.016 59.578 1.00 35.72 137 GLU A C 1
ATOM 1084 O O . GLU A 1 137 ? -27.261 35.000 60.315 1.00 35.72 137 GLU A O 1
ATOM 1089 N N . ILE A 1 138 ? -27.085 34.120 58.246 1.00 33.84 138 ILE A N 1
ATOM 1090 C CA . ILE A 1 138 ? -27.950 34.916 57.337 1.00 33.84 138 ILE A CA 1
ATOM 1091 C C . ILE A 1 138 ? -27.306 35.128 55.940 1.00 33.84 138 ILE A C 1
ATOM 1093 O O . ILE A 1 138 ? -26.278 35.774 55.790 1.00 33.84 138 ILE A O 1
ATOM 1097 N N . LYS A 1 139 ? -28.067 34.655 54.940 1.00 26.62 139 LYS A N 1
ATOM 1098 C CA . LYS A 1 139 ? -28.348 35.145 53.567 1.00 26.62 139 LYS A CA 1
ATOM 1099 C C . LYS A 1 139 ? -27.313 35.110 52.427 1.00 26.62 139 LYS A C 1
ATOM 1101 O O . LYS A 1 139 ? -26.207 35.620 52.484 1.00 26.62 139 LYS A O 1
ATOM 1106 N N . MET A 1 140 ? -27.855 34.562 51.333 1.00 36.12 140 MET A N 1
ATOM 1107 C CA . MET A 1 140 ? -27.395 34.523 49.948 1.00 36.12 140 MET A CA 1
ATOM 1108 C C . MET A 1 140 ? -27.095 35.893 49.337 1.00 36.12 140 MET A C 1
ATOM 1110 O O . MET A 1 140 ? -27.854 36.834 49.560 1.00 36.12 140 MET A O 1
ATOM 1114 N N . GLU A 1 141 ? -26.194 35.896 48.351 1.00 29.50 141 GLU A N 1
ATOM 1115 C CA . GLU A 1 141 ? -26.449 36.617 47.103 1.00 29.50 141 GLU A CA 1
ATOM 1116 C C . GLU A 1 141 ? -25.903 35.828 45.900 1.00 29.50 141 GLU A C 1
ATOM 1118 O O . GLU A 1 141 ? -24.704 35.611 45.742 1.00 29.50 141 GLU A O 1
ATOM 1123 N N . ASN A 1 142 ? -26.830 35.340 45.072 1.00 39.44 142 ASN A N 1
ATOM 1124 C CA . ASN A 1 142 ? -26.556 34.752 43.767 1.00 39.44 142 ASN A CA 1
ATOM 1125 C C . ASN A 1 142 ? -26.131 35.860 42.804 1.00 39.44 142 ASN A C 1
ATOM 1127 O O . ASN A 1 142 ? -26.876 36.823 42.645 1.00 39.44 142 ASN A O 1
ATOM 1131 N N . THR A 1 143 ? -25.040 35.673 42.059 1.00 30.73 143 THR A N 1
ATOM 1132 C CA . THR A 1 143 ? -24.885 36.343 40.760 1.00 30.73 143 THR A CA 1
ATOM 1133 C C . THR A 1 143 ? -24.271 35.396 39.728 1.00 30.73 143 THR A C 1
ATOM 1135 O O . THR A 1 143 ? -23.140 34.951 39.863 1.00 30.73 143 THR A O 1
ATOM 1138 N N . PHE A 1 144 ? -25.060 35.169 38.676 1.00 30.22 144 PHE A N 1
ATOM 1139 C CA . PHE A 1 144 ? -24.673 34.807 37.311 1.00 30.22 144 PHE A CA 1
ATOM 1140 C C . PHE A 1 144 ? -24.263 33.368 36.957 1.00 30.22 144 PHE A C 1
ATOM 1142 O O . PHE A 1 144 ? -23.103 32.976 36.942 1.00 30.22 144 PHE A O 1
ATOM 1149 N N . SER A 1 145 ? -25.287 32.632 36.520 1.00 33.91 145 SER A N 1
ATOM 1150 C CA . SER A 1 145 ? -25.350 31.907 35.241 1.00 33.91 145 SER A CA 1
ATOM 1151 C C . SER A 1 145 ? -24.073 31.832 34.386 1.00 33.91 145 SER A C 1
ATOM 1153 O O . SER A 1 145 ? -23.696 32.825 33.762 1.00 33.91 145 SER A O 1
ATOM 1155 N N . ASN A 1 146 ? -23.572 30.614 34.157 1.00 33.03 146 ASN A N 1
ATOM 1156 C CA . ASN A 1 146 ? -23.730 29.983 32.842 1.00 33.03 146 ASN A CA 1
ATOM 1157 C C . ASN A 1 146 ? -23.557 28.456 32.921 1.00 33.03 146 ASN A C 1
ATOM 1159 O O . ASN A 1 146 ? -22.769 27.948 33.712 1.00 33.03 146 ASN A O 1
ATOM 1163 N N . GLU A 1 147 ? -24.342 27.734 32.125 1.00 45.81 147 GLU A N 1
ATOM 1164 C CA . GLU A 1 147 ? -24.394 26.272 32.075 1.00 45.81 147 GLU A CA 1
ATOM 1165 C C . GLU A 1 147 ? -23.065 25.639 31.631 1.00 45.81 147 GLU A C 1
ATOM 1167 O O . GLU A 1 147 ? -22.741 25.630 30.447 1.00 45.81 147 GLU A O 1
ATOM 1172 N N . GLU A 1 148 ? -22.379 24.958 32.548 1.00 40.31 148 GLU A N 1
ATOM 1173 C CA . GLU A 1 148 ? -21.585 23.776 32.211 1.00 40.31 148 GLU A CA 1
ATOM 1174 C C . GLU A 1 148 ? -22.166 22.566 32.947 1.00 40.31 148 GLU A C 1
ATOM 1176 O O . GLU A 1 148 ? -22.118 22.457 34.173 1.00 40.31 148 GLU A O 1
ATOM 1181 N N . LYS A 1 149 ? -22.754 21.632 32.188 1.00 40.97 149 LYS A N 1
ATOM 1182 C CA . LYS A 1 149 ? -23.181 20.327 32.708 1.00 40.97 149 LYS A CA 1
ATOM 1183 C C . LYS A 1 149 ? -21.947 19.453 32.941 1.00 40.97 149 LYS A C 1
ATOM 1185 O O . LYS A 1 149 ? -21.630 18.591 32.126 1.00 40.97 149 LYS A O 1
ATOM 1190 N N . GLY A 1 150 ? -21.262 19.692 34.053 1.00 57.31 150 GLY A N 1
ATOM 1191 C CA . GLY A 1 150 ? -20.227 18.827 34.615 1.00 57.31 150 GLY A CA 1
ATOM 1192 C C . GLY A 1 150 ? -20.710 18.160 35.904 1.00 57.31 150 GLY A C 1
ATOM 1193 O O . GLY A 1 150 ? -21.518 18.720 36.644 1.00 57.31 150 GLY A O 1
ATOM 1194 N N . VAL A 1 151 ? -20.226 16.949 36.187 1.00 52.16 151 VAL A N 1
ATOM 1195 C CA . VAL A 1 151 ? -20.383 16.338 37.514 1.00 52.16 151 VAL A CA 1
ATOM 1196 C C . VAL A 1 151 ? -19.301 16.932 38.409 1.00 52.16 151 VAL A C 1
ATOM 1198 O O . VAL A 1 151 ? -18.151 16.504 38.364 1.00 52.16 151 VAL A O 1
ATOM 1201 N N . PHE A 1 152 ? -19.665 17.939 39.198 1.00 46.97 152 PHE A N 1
ATOM 1202 C CA . PHE A 1 152 ? -18.782 18.510 40.208 1.00 46.97 152 PHE A CA 1
ATOM 1203 C C . PHE A 1 152 ? -18.840 17.633 41.460 1.00 46.97 152 PHE A C 1
ATOM 1205 O O . PHE A 1 152 ? -19.863 17.569 42.139 1.00 46.97 152 PHE A O 1
ATOM 1212 N N . MET A 1 153 ? -17.755 16.913 41.743 1.00 55.25 153 MET A N 1
ATOM 1213 C CA . MET A 1 153 ? -17.592 16.231 43.025 1.00 55.25 153 MET A CA 1
ATOM 1214 C C . MET A 1 153 ? -16.907 17.186 43.996 1.00 55.25 153 MET A C 1
ATOM 1216 O O . MET A 1 153 ? -15.692 17.361 43.948 1.00 55.25 153 MET A O 1
ATOM 1220 N N . ASP A 1 154 ? -17.699 17.806 44.866 1.00 44.31 154 ASP A N 1
ATOM 1221 C CA . ASP A 1 154 ? -17.179 18.590 45.981 1.00 44.31 154 ASP A CA 1
ATOM 1222 C C . ASP A 1 154 ? -16.795 17.649 47.142 1.00 44.31 154 ASP A C 1
ATOM 1224 O O . ASP A 1 154 ? -17.556 16.750 47.509 1.00 44.31 154 ASP A O 1
ATOM 1228 N N . LYS A 1 155 ? -15.599 17.852 47.710 1.00 45.47 155 LYS A N 1
ATOM 1229 C CA . LYS A 1 155 ? -15.039 17.143 48.886 1.00 45.47 155 LYS A CA 1
ATOM 1230 C C . LYS A 1 155 ? -14.704 15.643 48.752 1.00 45.47 155 LYS A C 1
ATOM 1232 O O . LYS A 1 155 ? -14.912 14.885 49.701 1.00 45.47 155 LYS A O 1
ATOM 1237 N N . MET A 1 156 ? -14.091 15.187 47.655 1.00 49.91 156 MET A N 1
ATOM 1238 C CA . MET A 1 156 ? -13.428 13.868 47.668 1.00 49.91 156 MET A CA 1
ATOM 1239 C C . MET A 1 156 ? -12.013 13.943 48.252 1.00 49.91 156 MET A C 1
ATOM 1241 O O . MET A 1 156 ? -11.112 14.542 47.675 1.00 49.91 156 MET A O 1
ATOM 1245 N N . SER A 1 157 ? -11.814 13.274 49.387 1.00 56.28 157 SER A N 1
ATOM 1246 C CA . SER A 1 157 ? -10.501 12.979 49.960 1.00 56.28 157 SER A CA 1
ATOM 1247 C C . SER A 1 157 ? -10.151 11.524 49.660 1.00 56.28 157 SER A C 1
ATOM 1249 O O . SER A 1 157 ? -10.852 10.611 50.100 1.00 56.28 157 SER A O 1
ATOM 1251 N N . VAL A 1 158 ? -9.076 11.299 48.902 1.00 52.69 158 VAL A N 1
ATOM 1252 C CA . VAL A 1 158 ? -8.495 9.965 48.701 1.00 52.69 158 VAL A CA 1
ATOM 1253 C C . VAL A 1 158 ? -7.198 9.901 49.498 1.00 52.69 158 VAL A C 1
ATOM 1255 O O . VAL A 1 158 ? -6.209 10.537 49.139 1.00 52.69 158 VAL A O 1
ATOM 1258 N N . ARG A 1 159 ? -7.194 9.124 50.587 1.00 47.59 159 ARG A N 1
ATOM 1259 C CA . ARG A 1 159 ? -5.961 8.733 51.281 1.00 47.59 159 ARG A CA 1
ATOM 1260 C C . ARG A 1 159 ? -5.447 7.427 50.688 1.00 47.59 159 ARG A C 1
ATOM 1262 O O . ARG A 1 159 ? -6.139 6.414 50.735 1.00 47.59 159 ARG A O 1
ATOM 1269 N N . TRP A 1 160 ? -4.224 7.457 50.174 1.00 41.03 160 TRP A N 1
ATOM 1270 C CA . TRP A 1 160 ? -3.464 6.260 49.834 1.00 41.03 160 TRP A CA 1
ATOM 1271 C C . TRP A 1 160 ? -2.673 5.829 51.068 1.00 41.03 160 TRP A C 1
ATOM 1273 O O . TRP A 1 160 ? -1.893 6.618 51.596 1.00 41.03 160 TRP A O 1
ATOM 1283 N N . ASN A 1 161 ? -2.895 4.602 51.537 1.00 45.56 161 ASN A N 1
ATOM 1284 C CA . ASN A 1 161 ? -2.015 3.958 52.509 1.00 45.56 161 ASN A CA 1
ATOM 1285 C C . ASN A 1 161 ? -1.083 3.013 51.747 1.00 45.56 161 ASN A C 1
ATOM 1287 O O . ASN A 1 161 ? -1.551 2.253 50.898 1.00 45.56 161 ASN A O 1
ATOM 1291 N N . ASN A 1 162 ? 0.211 3.116 52.046 1.00 46.22 162 ASN A N 1
ATOM 1292 C CA . ASN A 1 162 ? 1.264 2.231 51.552 1.00 46.22 162 ASN A CA 1
ATOM 1293 C C . ASN A 1 162 ? 1.286 0.919 52.343 1.00 46.22 162 ASN A C 1
ATOM 1295 O O . ASN A 1 162 ? 1.067 0.992 53.575 1.00 46.22 162 ASN A O 1
#

Secondary structure (DSSP, 8-state):
-HHHHHHHHHHTTTHHHHHHHHHHHHHHHHHHHHHHHHHHHHHHHHHHHHHHHHHHHHHHHHHHTT----HHHHHHHHHHHHHHHHIIIIIHHHHHHHHHHHHHHHHHHHHHHTSPP-----------------------------------------PPP-

Radius of gyration: 34.55 Å; Cα contacts (8 Å, |Δi|>4): 21; chains: 1; bounding box: 50×52×104 Å

Sequence (162 aa):
EIIAGMRVIKMYAWEQPFAQLVATARKCEVKHIRSSNFLKGVNLSVYFVILRVIVYACFVTYILMGGKLTAETAFATIAYFNAMRWSMAKNVPLAIAALSELIIVLKRIQNFLLLEEISKLDVKEELDETCISGENEIKMENTFSNEEKGVFMDKMSVRWNN

Nearest PDB structures (foldseek):
  1knz-assembly2_C  TM=5.039E-01  e=2.824E+00  Simian rotavirus A/SA11

Foldseek 3Di:
DVVVVVVVCVVVVVPVVVVVVVVVVVVVVVVVVVVVVVVVVVLVVCLVCVLVVVLVVVVVVCVVVVHDDDPVVSVVVSVVSVVCSCCPVPVVVVVVVVVVVVVVVVVVVVVVVPPDDDPPPPPPPPPDDDDDDDDDDDDDDDDDDDDDPDDDDPDDDDDDDD

Mean predicted aligned error: 15.43 Å

InterPro domains:
  IPR011527 ABC transporter type 1, transmembrane domain [PF00664] (1-88)
  IPR011527 ABC transporter type 1, transmembrane domain [PS50929] (1-88)
  IPR036640 ABC transporter t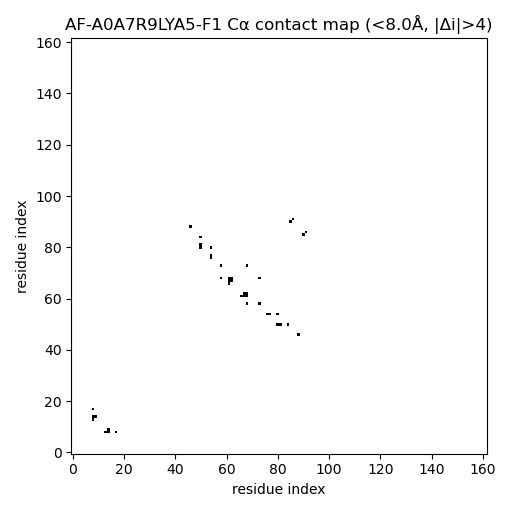ype 1, transmembrane domain superfamily [G3DSA:1.20.1560.10] (1-120)
  IPR036640 ABC transporter type 1, transmembrane domain superfamily [SSF90123] (1-113)
  IPR050173 ATP-binding cassette transporter C-like [PTHR24223] (1-137)

pLDDT: mean 78.72, std 23.19, range [26.62, 97.5]

Organism: NCBI:txid1979941